Protein AF-A0A1U9JZY0-F1 (afdb_monomer)

Nearest PDB structures (foldseek):
  4xrw-assembly1_A  TM=5.980E-01  e=2.413E+00  Amycolatopsis orientalis
  2qqw-assembly1_A  TM=5.909E-01  e=2.906E+00  Arabidopsis thaliana
  4xrt-assembly2_B  TM=5.303E-01  e=3.724E+00  Streptomyces steffisburgensis
  2qqu-assembly1_A  TM=5.853E-01  e=4.216E+00  Arabidopsis thaliana
  4xrt-assembly1_A  TM=5.269E-01  e=5.403E+00  Streptomyces steffisburgensis

Radius of gyration: 24.35 Å; Cα contacts (8 Å, |Δi|>4): 79; chains: 1; bounding box: 43×74×37 Å

Secondary structure (DSSP, 8-state):
--------------------PPP---S-HHHHHHHHHHHHHHHHHHHHHHHHHHHH-TTEEEEEEEE-TTS-EEEEEEEE-TTS-EEEEEPPP-

Organism: NCBI:txid643674

Mean predicted aligned error: 14.69 Å

Solvent-accessible surface area (backbone atoms only — not comparable to full-atom values): 6027 Å² total; per-residue (Å²): 142,85,85,82,90,81,90,79,75,92,73,77,84,74,71,78,76,75,69,72,75,70,75,86,86,76,87,51,71,65,61,53,45,53,51,49,54,50,50,51,52,49,51,51,52,36,52,55,49,40,54,57,45,32,74,77,40,72,45,46,76,49,51,50,76,47,67,50,100,82,70,44,67,28,45,37,42,32,30,50,48,99,88,71,44,81,48,75,48,69,51,77,74,124

Structure (mmCIF, N/CA/C/O backbone):
data_AF-A0A1U9JZY0-F1
#
_entry.id   AF-A0A1U9JZY0-F1
#
loop_
_ato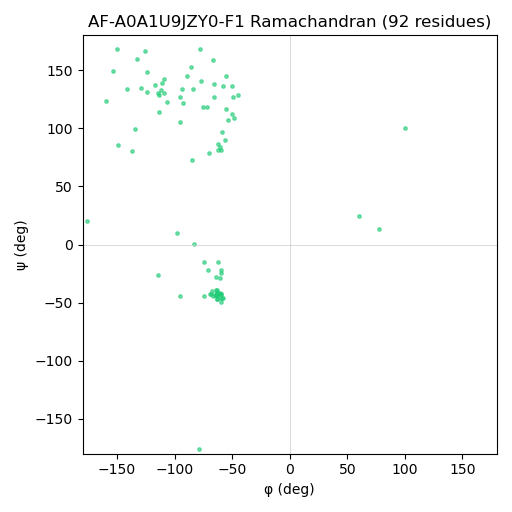m_site.group_PDB
_atom_site.id
_atom_site.type_symbol
_atom_site.label_atom_id
_atom_site.label_alt_id
_atom_site.label_comp_id
_atom_site.label_asym_id
_ato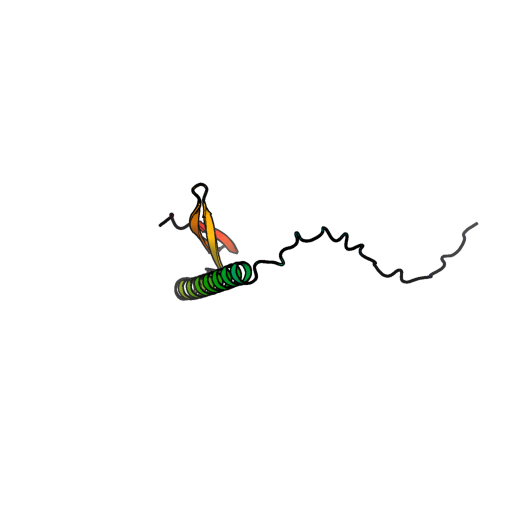m_site.label_entity_id
_atom_site.label_seq_id
_atom_site.pdbx_PDB_ins_code
_atom_site.Cartn_x
_atom_site.Cartn_y
_atom_site.Cartn_z
_atom_site.occupancy
_atom_site.B_iso_or_equiv
_atom_site.auth_seq_id
_atom_site.auth_comp_id
_atom_site.auth_asym_id
_atom_site.auth_atom_id
_atom_site.pdbx_PDB_model_num
ATOM 1 N N . MET A 1 1 ? 7.544 -64.907 15.975 1.00 39.81 1 MET A N 1
ATOM 2 C CA . MET A 1 1 ? 8.916 -64.365 15.856 1.00 39.81 1 MET A CA 1
ATOM 3 C C . MET A 1 1 ? 8.815 -62.857 15.676 1.00 39.81 1 MET A C 1
ATOM 5 O O . MET A 1 1 ? 8.414 -62.413 14.615 1.00 39.81 1 MET A O 1
ATOM 9 N N . PHE A 1 2 ? 9.117 -62.092 16.725 1.00 41.09 2 PHE A N 1
ATOM 10 C CA . PHE A 1 2 ? 9.195 -60.628 16.707 1.00 41.09 2 P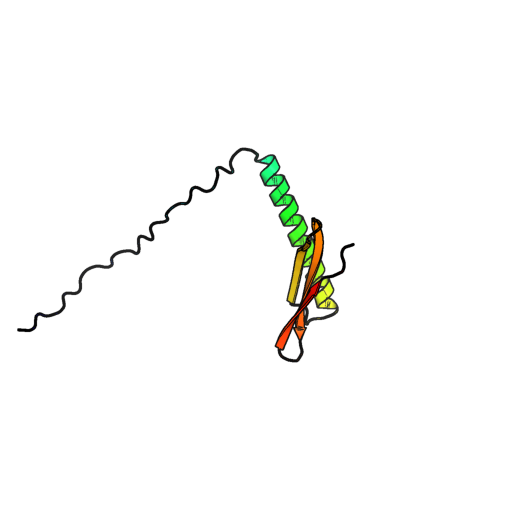HE A CA 1
ATOM 11 C C . PHE A 1 2 ? 10.670 -60.238 16.837 1.00 41.09 2 PHE A C 1
ATOM 13 O O . PHE A 1 2 ? 11.357 -60.765 17.715 1.00 41.09 2 PHE A O 1
ATOM 20 N N . LYS A 1 3 ? 11.172 -59.350 15.972 1.00 42.59 3 LYS A N 1
ATOM 21 C CA . LYS A 1 3 ? 12.512 -58.761 16.109 1.00 42.59 3 LYS A CA 1
ATOM 22 C C . LYS A 1 3 ? 12.392 -57.269 16.428 1.00 42.59 3 LYS A C 1
ATOM 24 O O . LYS A 1 3 ? 11.577 -56.562 15.849 1.00 42.59 3 LYS A O 1
ATOM 29 N N . LYS A 1 4 ? 13.178 -56.883 17.433 1.00 49.72 4 LYS A N 1
ATOM 30 C CA . LYS A 1 4 ? 13.247 -55.607 18.159 1.00 49.72 4 LYS A CA 1
ATOM 31 C C . LYS A 1 4 ? 13.740 -54.438 17.282 1.00 49.72 4 LYS A C 1
ATOM 33 O O . LYS A 1 4 ? 14.431 -54.696 16.298 1.00 49.72 4 LYS A O 1
ATOM 38 N N . PRO A 1 5 ? 13.448 -53.179 17.667 1.00 49.81 5 PRO A N 1
ATOM 39 C CA . PRO A 1 5 ? 13.885 -51.988 16.946 1.00 49.81 5 PRO A CA 1
ATOM 40 C C . PRO A 1 5 ? 15.362 -51.686 17.230 1.00 49.81 5 PRO A C 1
ATOM 42 O O . PRO A 1 5 ? 15.818 -51.820 18.367 1.00 49.81 5 PRO A O 1
ATOM 45 N N . ALA A 1 6 ? 16.096 -51.254 16.206 1.00 55.62 6 ALA A N 1
ATOM 46 C CA . ALA A 1 6 ? 17.435 -50.695 16.347 1.00 55.62 6 ALA A CA 1
ATOM 47 C C . ALA A 1 6 ? 17.390 -49.215 15.956 1.00 55.62 6 ALA A C 1
ATOM 49 O O . ALA A 1 6 ? 17.106 -48.860 14.815 1.00 55.62 6 ALA A O 1
ATOM 50 N N . LEU A 1 7 ? 17.638 -48.374 16.954 1.00 46.34 7 LEU A N 1
ATOM 51 C CA . LEU A 1 7 ? 17.892 -46.948 16.842 1.00 46.34 7 LEU A CA 1
ATOM 52 C C . LEU A 1 7 ? 19.288 -46.759 16.227 1.00 46.34 7 LEU A C 1
ATOM 54 O O . LEU A 1 7 ? 20.265 -47.195 16.832 1.00 46.34 7 LEU A O 1
ATOM 58 N N . LEU A 1 8 ? 19.400 -46.126 15.058 1.00 47.50 8 LEU A N 1
ATOM 59 C CA . LEU A 1 8 ? 20.677 -45.623 14.544 1.00 47.50 8 LEU A CA 1
ATOM 60 C C . LEU A 1 8 ? 20.457 -44.542 13.479 1.00 47.50 8 LEU A C 1
ATOM 62 O O . LEU A 1 8 ? 19.841 -44.792 12.449 1.00 47.50 8 LEU A O 1
ATOM 66 N N . GLY A 1 9 ? 21.044 -43.372 13.737 1.00 43.75 9 GLY A N 1
ATOM 67 C CA . GLY A 1 9 ? 21.462 -42.413 12.718 1.00 43.75 9 GLY A CA 1
ATOM 68 C C . GLY A 1 9 ? 20.525 -41.233 12.488 1.00 43.75 9 GLY A C 1
ATOM 69 O O . GLY A 1 9 ? 19.580 -41.332 11.715 1.00 43.75 9 GLY A O 1
ATOM 70 N N . LEU A 1 10 ? 20.870 -40.076 13.070 1.00 46.22 10 LEU A N 1
ATOM 71 C CA . LEU A 1 10 ? 20.578 -38.779 12.455 1.00 46.22 10 LEU A CA 1
ATOM 72 C C . LEU A 1 10 ? 21.040 -38.847 10.992 1.00 46.22 10 LEU A C 1
ATOM 74 O O . LEU A 1 10 ? 22.243 -38.860 10.732 1.00 46.22 10 LEU A O 1
ATOM 78 N N . ILE A 1 11 ? 20.107 -38.880 10.045 1.00 53.84 11 ILE A N 1
ATOM 79 C CA . ILE A 1 11 ? 20.426 -38.552 8.661 1.00 53.84 11 ILE A CA 1
ATOM 80 C C . ILE A 1 11 ? 20.073 -37.082 8.527 1.00 53.84 11 ILE A C 1
ATOM 82 O O . ILE A 1 11 ? 18.903 -36.704 8.568 1.00 53.84 11 ILE A O 1
ATOM 86 N N . ALA A 1 12 ? 21.119 -36.260 8.484 1.00 53.84 12 ALA A N 1
ATOM 87 C CA . ALA A 1 12 ? 21.019 -34.852 8.170 1.00 53.84 12 ALA A CA 1
ATOM 88 C C . ALA A 1 12 ? 20.090 -34.683 6.964 1.00 53.84 12 ALA A C 1
ATOM 90 O O . ALA A 1 12 ? 20.251 -35.354 5.943 1.00 53.84 12 ALA A O 1
ATOM 91 N N . THR A 1 13 ? 19.104 -33.803 7.101 1.00 48.66 13 THR A N 1
ATOM 92 C CA . THR A 1 13 ? 18.278 -33.310 6.007 1.00 48.66 13 THR A CA 1
ATOM 93 C C . THR A 1 13 ? 19.177 -32.566 5.029 1.00 48.66 13 THR A C 1
ATOM 95 O O . THR A 1 13 ? 19.278 -31.343 5.038 1.00 48.66 13 THR A O 1
ATOM 98 N N . SER A 1 14 ? 19.851 -33.311 4.157 1.00 51.16 14 SER A N 1
ATOM 99 C CA . SER A 1 14 ? 20.367 -32.784 2.907 1.00 51.16 14 SER A CA 1
ATOM 100 C C . SER A 1 14 ? 19.153 -32.507 2.033 1.00 51.16 14 SER A C 1
ATOM 102 O O . SER A 1 14 ? 18.791 -33.309 1.175 1.00 51.16 14 SER A O 1
ATOM 104 N N . ALA A 1 15 ? 18.477 -31.387 2.295 1.00 52.53 15 ALA A N 1
ATOM 105 C CA . ALA A 1 15 ? 17.668 -30.748 1.281 1.00 52.53 15 ALA A CA 1
ATOM 106 C C . ALA A 1 15 ? 18.607 -30.554 0.093 1.00 52.53 15 ALA A C 1
ATOM 108 O O . ALA A 1 15 ? 19.554 -29.768 0.151 1.00 52.53 15 ALA A O 1
ATOM 109 N N . TRP A 1 16 ? 18.403 -31.362 -0.943 1.00 48.53 16 TRP A N 1
ATOM 110 C CA . TRP A 1 16 ? 18.952 -31.091 -2.251 1.00 48.53 16 TRP A CA 1
ATOM 111 C C . TRP A 1 16 ? 18.372 -29.737 -2.636 1.00 48.53 16 TRP A C 1
ATOM 113 O O . TRP A 1 16 ? 17.228 -29.634 -3.070 1.00 48.53 16 TRP A O 1
ATOM 123 N N . LEU A 1 17 ? 19.152 -28.686 -2.397 1.00 43.44 17 LEU A N 1
ATOM 124 C CA . LEU A 1 17 ? 19.031 -27.430 -3.103 1.00 43.44 17 LEU A CA 1
ATOM 125 C C . LEU A 1 17 ? 19.292 -27.805 -4.564 1.00 43.44 17 LEU A C 1
ATOM 127 O O . LEU A 1 17 ? 20.420 -27.755 -5.049 1.00 43.44 17 LEU A O 1
ATOM 131 N N . SER A 1 18 ? 18.261 -28.278 -5.264 1.00 46.81 18 SER A N 1
ATOM 132 C CA . SER A 1 18 ? 18.220 -28.199 -6.711 1.00 46.81 18 SER A CA 1
ATOM 133 C C . SER A 1 18 ? 18.227 -26.711 -7.004 1.00 46.81 18 SER A C 1
ATOM 135 O O . SER A 1 18 ? 17.184 -26.063 -7.048 1.00 46.81 18 SER A O 1
ATOM 137 N N . ALA A 1 19 ? 19.443 -26.172 -7.067 1.00 48.81 19 ALA A N 1
ATOM 138 C CA . ALA A 1 19 ? 19.751 -24.865 -7.576 1.00 48.81 19 ALA A CA 1
ATOM 139 C C . ALA A 1 19 ? 19.206 -24.850 -8.999 1.00 48.81 19 ALA A C 1
ATOM 141 O O . ALA A 1 19 ? 19.885 -25.245 -9.943 1.00 48.81 19 ALA A O 1
ATOM 142 N N . THR A 1 20 ? 17.951 -24.434 -9.155 1.00 54.06 20 THR A N 1
ATOM 143 C CA . THR A 1 20 ? 17.569 -23.719 -10.361 1.00 54.06 20 THR A CA 1
ATOM 144 C C . THR A 1 20 ? 18.623 -22.632 -10.492 1.00 54.06 20 THR A C 1
ATOM 146 O O . THR A 1 20 ? 18.712 -21.803 -9.578 1.00 54.06 20 THR A O 1
ATOM 149 N N . PRO A 1 21 ? 19.499 -22.688 -11.511 1.00 45.56 21 PRO A N 1
ATOM 150 C CA . PRO A 1 21 ? 20.484 -21.646 -11.686 1.00 45.56 21 PRO A CA 1
ATOM 151 C C . PRO A 1 21 ? 19.6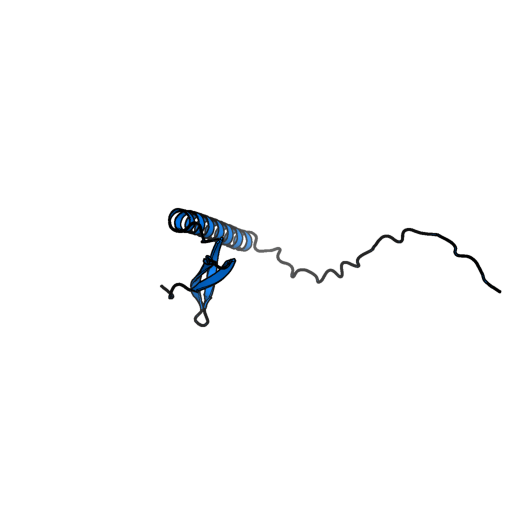92 -20.349 -11.763 1.00 45.56 21 PRO A C 1
ATOM 153 O O . PRO A 1 21 ? 18.841 -20.188 -12.639 1.00 45.56 21 PRO A O 1
ATOM 156 N N . LEU A 1 22 ? 19.914 -19.467 -10.786 1.00 53.12 22 LEU A N 1
ATOM 157 C CA . LEU A 1 22 ? 19.504 -18.082 -10.919 1.00 53.12 22 LEU A CA 1
ATOM 158 C C . LEU A 1 22 ? 20.042 -17.651 -12.289 1.00 53.12 22 LEU A C 1
ATOM 160 O O . LEU A 1 22 ? 21.227 -17.905 -12.553 1.00 53.12 22 LEU A O 1
ATOM 164 N N . PRO A 1 23 ? 19.208 -17.100 -13.192 1.00 48.53 23 PRO A N 1
ATOM 165 C CA . PRO A 1 23 ? 19.734 -16.550 -14.429 1.00 48.53 23 PRO A CA 1
ATOM 166 C C . PRO A 1 23 ? 20.878 -15.620 -14.038 1.00 48.53 23 PRO A C 1
ATOM 168 O O . PRO A 1 23 ? 20.779 -14.929 -13.025 1.00 48.53 23 PRO A O 1
ATOM 171 N N . ALA A 1 24 ? 21.989 -15.695 -14.765 1.00 51.72 24 ALA A N 1
ATOM 172 C CA . ALA A 1 24 ? 23.202 -14.952 -14.475 1.00 51.72 24 ALA A CA 1
ATOM 173 C C . ALA A 1 24 ? 22.928 -13.436 -14.513 1.00 51.72 24 ALA A C 1
ATOM 175 O O . ALA A 1 24 ? 23.187 -12.768 -15.507 1.00 51.72 24 ALA A O 1
ATOM 176 N N . ILE A 1 25 ? 22.392 -12.881 -13.425 1.00 50.09 25 ILE A N 1
ATOM 177 C CA . ILE A 1 25 ? 22.312 -11.448 -13.166 1.00 50.09 25 ILE A CA 1
ATOM 178 C C . ILE A 1 25 ? 23.651 -11.078 -12.545 1.00 50.09 25 ILE A C 1
ATOM 180 O O . ILE A 1 25 ? 23.796 -10.875 -11.345 1.00 50.09 25 ILE A O 1
ATOM 184 N N . ALA A 1 26 ? 24.675 -11.070 -13.378 1.00 57.94 26 ALA A N 1
ATOM 185 C CA . ALA A 1 26 ? 25.917 -10.405 -13.064 1.00 57.94 26 ALA A CA 1
ATOM 186 C C . ALA A 1 26 ? 26.494 -9.936 -14.388 1.00 57.94 26 ALA A C 1
ATOM 188 O O . ALA A 1 26 ? 27.261 -10.686 -14.978 1.00 57.94 26 ALA A O 1
ATOM 189 N N . GLN A 1 27 ? 26.082 -8.748 -14.860 1.00 55.81 27 GLN A N 1
ATOM 190 C CA . GLN A 1 27 ? 26.932 -7.888 -15.705 1.00 55.81 27 GLN A CA 1
ATOM 191 C C . GLN A 1 27 ? 26.373 -6.510 -16.095 1.00 55.81 27 GLN A C 1
ATOM 193 O O . GLN A 1 27 ? 26.908 -5.890 -17.006 1.00 55.81 27 GLN A O 1
ATOM 198 N N . ASP A 1 28 ? 25.393 -5.963 -15.377 1.00 57.84 28 ASP A N 1
ATOM 199 C CA . ASP A 1 28 ? 25.136 -4.521 -15.457 1.00 57.84 28 ASP A CA 1
ATOM 200 C C . ASP A 1 28 ? 24.887 -3.975 -14.050 1.00 57.84 28 ASP A C 1
ATOM 202 O O . ASP A 1 28 ? 23.761 -3.883 -13.563 1.00 57.84 28 ASP A O 1
ATOM 206 N N . THR A 1 29 ? 25.984 -3.742 -13.324 1.00 66.69 29 THR A N 1
ATOM 207 C CA . THR A 1 29 ? 25.954 -3.236 -11.944 1.00 66.69 29 THR A CA 1
ATOM 208 C C . THR A 1 29 ? 25.278 -1.875 -11.858 1.00 66.69 29 THR A C 1
ATOM 210 O O . THR A 1 29 ? 24.672 -1.576 -10.835 1.00 66.69 29 THR A O 1
ATOM 213 N N . GLU A 1 30 ? 25.340 -1.075 -12.924 1.00 73.19 30 GLU A N 1
ATOM 214 C CA . GLU A 1 30 ? 24.658 0.215 -12.994 1.00 73.19 30 GLU A CA 1
ATOM 215 C C . GLU A 1 30 ? 23.152 0.033 -13.190 1.00 73.19 30 GLU A C 1
ATOM 217 O O . GLU A 1 30 ? 22.381 0.639 -12.450 1.00 73.19 30 GLU A O 1
ATOM 222 N N . ALA A 1 31 ? 22.709 -0.862 -14.080 1.00 72.75 31 ALA A N 1
ATOM 223 C CA . ALA A 1 31 ? 21.283 -1.173 -14.207 1.00 72.75 31 ALA A CA 1
ATOM 224 C C . ALA A 1 31 ? 20.710 -1.799 -12.921 1.00 72.75 31 ALA A C 1
ATOM 226 O O . ALA A 1 31 ? 19.636 -1.416 -12.461 1.00 72.75 31 ALA A O 1
ATOM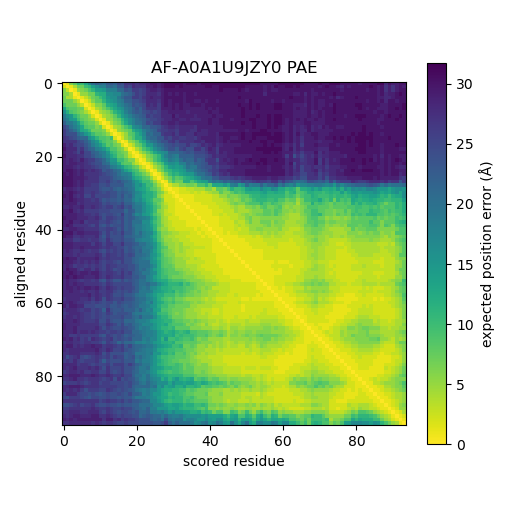 227 N N . ALA A 1 32 ? 21.443 -2.719 -12.285 1.00 75.19 32 ALA A N 1
ATOM 228 C CA . ALA A 1 32 ? 21.037 -3.316 -11.012 1.00 75.19 32 ALA A CA 1
ATOM 229 C C . ALA A 1 32 ? 20.955 -2.273 -9.883 1.00 75.19 32 ALA A C 1
ATOM 231 O O . ALA A 1 32 ? 20.026 -2.309 -9.076 1.00 75.19 32 ALA A O 1
ATOM 232 N N . LYS A 1 33 ? 21.894 -1.320 -9.845 1.00 80.00 33 LYS A N 1
ATOM 233 C CA . LYS A 1 33 ? 21.879 -0.203 -8.897 1.00 80.00 33 LYS A CA 1
ATOM 234 C C . LYS A 1 33 ? 20.705 0.740 -9.151 1.00 80.00 33 LYS A C 1
ATOM 236 O O . LYS A 1 33 ? 20.018 1.091 -8.204 1.00 80.00 33 LYS A O 1
ATOM 241 N N . GLN A 1 34 ? 20.426 1.086 -10.407 1.00 77.38 34 GLN A N 1
ATOM 242 C CA . GLN A 1 34 ? 19.268 1.908 -10.772 1.00 77.38 34 GLN A CA 1
ATOM 243 C C . GLN A 1 34 ? 17.949 1.253 -10.352 1.00 77.38 34 GLN A C 1
ATOM 245 O O . GLN A 1 34 ? 17.084 1.920 -9.793 1.00 77.38 34 GLN A O 1
ATOM 250 N N . VAL A 1 35 ? 17.811 -0.060 -10.562 1.00 78.88 35 VAL A N 1
ATOM 251 C CA . VAL A 1 35 ? 16.638 -0.817 -10.101 1.00 78.88 35 VAL A CA 1
ATOM 252 C C . VAL A 1 35 ? 16.544 -0.802 -8.576 1.00 78.88 35 VAL A C 1
ATOM 254 O O . VAL A 1 35 ? 15.464 -0.580 -8.038 1.00 78.88 35 VAL A O 1
ATOM 257 N N . LEU A 1 36 ? 17.656 -0.999 -7.864 1.00 77.44 36 LEU A N 1
ATOM 258 C CA . LEU A 1 36 ? 17.666 -0.969 -6.402 1.00 77.44 36 LEU A CA 1
ATOM 259 C C . LEU A 1 36 ? 17.313 0.419 -5.847 1.00 77.44 36 LEU A C 1
ATOM 261 O O . LEU A 1 36 ? 16.512 0.517 -4.921 1.00 77.44 36 LEU A O 1
ATOM 265 N N . ASP A 1 37 ? 17.868 1.483 -6.424 1.00 83.62 37 ASP A N 1
ATOM 266 C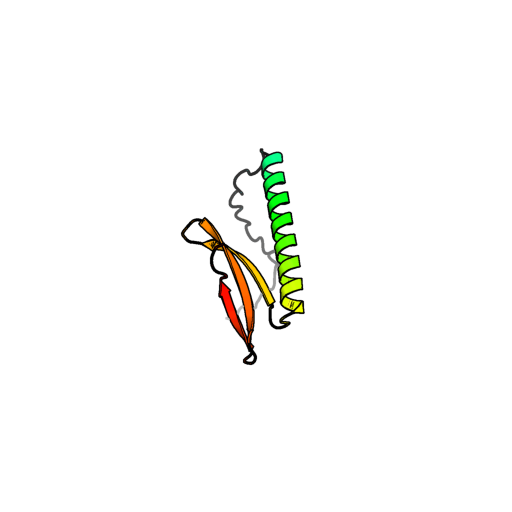 CA . ASP A 1 37 ? 17.575 2.865 -6.040 1.00 83.62 37 ASP A CA 1
ATOM 267 C C . ASP A 1 37 ? 16.097 3.201 -6.294 1.00 83.62 37 ASP A C 1
ATOM 269 O O . ASP A 1 37 ? 15.445 3.799 -5.436 1.00 83.62 37 ASP A O 1
ATOM 273 N N . GLN A 1 38 ? 15.540 2.744 -7.421 1.00 78.19 38 GLN A N 1
ATOM 274 C CA . GLN A 1 38 ? 14.118 2.887 -7.735 1.00 78.19 38 GLN A CA 1
ATOM 275 C C . GLN A 1 38 ? 13.234 2.134 -6.731 1.00 78.19 38 GLN A C 1
ATOM 277 O O . GLN A 1 38 ? 12.282 2.709 -6.206 1.00 78.19 38 GLN A O 1
ATOM 282 N N . LEU A 1 39 ? 13.564 0.878 -6.410 1.00 79.75 39 LEU A N 1
ATOM 283 C CA . LEU A 1 39 ? 12.827 0.087 -5.420 1.00 79.75 39 LEU A CA 1
ATOM 284 C C . LEU A 1 39 ? 12.878 0.730 -4.031 1.00 79.75 39 LEU A C 1
ATOM 286 O O . LEU A 1 39 ? 11.856 0.806 -3.353 1.00 79.75 39 LEU A O 1
ATOM 290 N N . ASN A 1 40 ? 14.041 1.239 -3.619 1.00 82.50 40 ASN A N 1
ATOM 291 C CA . ASN A 1 40 ? 14.192 1.949 -2.350 1.00 82.50 40 ASN A CA 1
ATOM 292 C C . ASN A 1 40 ? 13.357 3.238 -2.324 1.00 82.50 40 ASN A C 1
ATOM 294 O O . ASN A 1 40 ? 12.688 3.520 -1.329 1.00 82.50 40 ASN A O 1
ATOM 298 N N . ALA A 1 41 ? 13.352 4.006 -3.417 1.00 83.69 41 ALA A N 1
ATOM 299 C CA . ALA A 1 41 ? 12.535 5.211 -3.534 1.00 83.69 41 ALA A CA 1
ATOM 300 C C . ALA A 1 41 ? 11.029 4.891 -3.482 1.00 83.69 41 ALA A C 1
ATOM 302 O O . ALA A 1 41 ? 10.252 5.612 -2.846 1.00 83.69 41 ALA A O 1
ATOM 303 N N . GLU A 1 42 ? 10.604 3.794 -4.110 1.00 84.75 42 GLU A N 1
ATOM 304 C CA . GLU A 1 42 ? 9.218 3.323 -4.070 1.00 84.75 42 GLU A CA 1
ATOM 305 C C . GLU A 1 42 ? 8.805 2.829 -2.685 1.00 84.75 42 GLU A C 1
ATOM 307 O O . GLU A 1 42 ? 7.716 3.174 -2.217 1.00 84.75 42 GLU A O 1
ATOM 312 N N . GLN A 1 43 ? 9.673 2.082 -2.001 1.00 86.44 43 GLN A N 1
ATOM 313 C CA . GLN A 1 43 ? 9.448 1.644 -0.624 1.00 86.44 43 GLN A CA 1
ATOM 314 C C . GLN A 1 43 ? 9.304 2.834 0.323 1.00 86.44 43 GLN A C 1
ATOM 316 O O . GLN A 1 43 ? 8.354 2.884 1.103 1.00 86.44 43 GLN A O 1
ATOM 321 N N . GLU A 1 44 ? 10.190 3.825 0.219 1.00 90.25 44 GLU A N 1
ATOM 322 C CA . GLU A 1 44 ? 10.129 5.019 1.061 1.00 90.25 44 GLU A CA 1
ATOM 323 C C . GLU A 1 44 ? 8.856 5.834 0.801 1.00 90.25 44 GLU A C 1
ATOM 325 O O . GLU A 1 44 ? 8.162 6.237 1.734 1.00 90.25 44 GLU A O 1
ATOM 330 N N . THR A 1 45 ? 8.489 6.010 -0.471 1.00 89.12 45 THR A N 1
ATOM 331 C CA . THR A 1 45 ? 7.233 6.672 -0.855 1.00 89.12 45 THR A CA 1
ATOM 332 C C . THR A 1 45 ? 6.028 5.955 -0.252 1.00 89.12 45 THR A C 1
ATOM 334 O O . THR A 1 45 ? 5.143 6.588 0.326 1.00 89.12 45 THR A O 1
ATOM 337 N N . THR A 1 46 ? 6.009 4.627 -0.351 1.00 90.75 46 THR A N 1
ATOM 338 C CA . THR A 1 46 ? 4.934 3.782 0.172 1.00 90.75 46 THR A 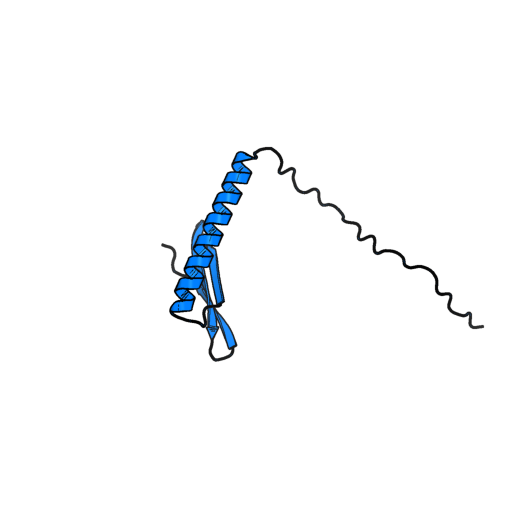CA 1
ATOM 339 C C . THR A 1 46 ? 4.836 3.884 1.694 1.00 90.75 46 THR A C 1
ATOM 341 O O . THR A 1 46 ? 3.743 4.074 2.227 1.00 90.75 46 THR A O 1
ATOM 344 N N . ARG A 1 47 ? 5.976 3.862 2.395 1.00 92.25 47 ARG A N 1
ATOM 345 C CA . ARG A 1 47 ? 6.051 4.047 3.850 1.00 92.25 47 ARG A CA 1
ATOM 346 C C . ARG A 1 47 ? 5.482 5.398 4.279 1.00 92.25 47 ARG A C 1
ATOM 348 O O . ARG A 1 47 ? 4.628 5.443 5.160 1.00 92.25 47 ARG A O 1
ATOM 355 N N . ILE A 1 48 ? 5.904 6.485 3.631 1.00 93.56 48 ILE A N 1
ATOM 356 C CA . ILE A 1 48 ? 5.409 7.839 3.926 1.00 93.56 48 ILE A CA 1
ATOM 357 C C . ILE A 1 48 ? 3.897 7.929 3.687 1.00 93.56 48 ILE A C 1
ATOM 359 O O . ILE A 1 48 ? 3.185 8.549 4.479 1.00 93.56 48 ILE A O 1
ATOM 363 N N . LEU A 1 49 ? 3.388 7.332 2.603 1.00 91.88 49 LEU A N 1
ATOM 364 C CA . LEU A 1 49 ? 1.949 7.306 2.337 1.00 91.88 49 LEU A CA 1
ATOM 365 C C . LEU A 1 49 ? 1.189 6.533 3.412 1.00 91.88 49 LEU A C 1
ATOM 367 O O . LEU A 1 49 ? 0.185 7.039 3.910 1.00 91.88 49 LEU A O 1
ATOM 371 N N . LEU A 1 50 ? 1.669 5.348 3.788 1.00 93.56 50 LEU A N 1
ATOM 372 C CA . LEU A 1 50 ? 1.059 4.551 4.846 1.00 93.56 50 LEU A CA 1
ATOM 373 C C . LEU A 1 50 ? 1.022 5.330 6.165 1.00 93.56 50 LEU A C 1
ATOM 375 O O . LEU A 1 50 ? -0.022 5.396 6.803 1.00 93.56 50 LEU A O 1
ATOM 379 N N . GLU A 1 51 ? 2.121 5.978 6.553 1.00 95.12 51 GLU A N 1
ATOM 380 C CA . GLU A 1 51 ? 2.180 6.807 7.763 1.00 95.12 51 GLU A CA 1
ATOM 381 C C . GLU A 1 51 ? 1.174 7.969 7.724 1.00 95.12 51 GLU A C 1
ATOM 383 O O . GLU A 1 51 ? 0.479 8.223 8.712 1.00 95.12 51 GLU A O 1
ATOM 388 N N . LYS A 1 52 ? 1.038 8.647 6.577 1.00 94.81 52 LYS A N 1
ATOM 389 C CA . LYS A 1 52 ? 0.056 9.728 6.384 1.00 94.81 52 LYS A CA 1
ATOM 390 C C . LYS A 1 52 ? -1.388 9.235 6.402 1.00 94.81 52 LYS A C 1
ATOM 392 O O . LYS A 1 52 ? -2.255 9.909 6.949 1.00 94.81 52 LYS A O 1
ATOM 397 N N . LEU A 1 53 ? -1.665 8.084 5.800 1.00 92.25 53 LEU A N 1
ATOM 398 C CA . LEU A 1 53 ? -3.009 7.513 5.805 1.00 92.25 53 LEU A CA 1
ATOM 399 C C . LEU A 1 53 ? -3.381 7.039 7.207 1.00 92.25 53 LEU A C 1
ATOM 401 O O . LEU A 1 53 ? -4.457 7.379 7.682 1.00 92.25 53 LEU A O 1
ATOM 405 N N . LYS A 1 54 ? -2.459 6.384 7.920 1.00 94.69 54 LYS A N 1
ATOM 406 C CA . LYS A 1 54 ? -2.667 5.939 9.305 1.00 94.69 54 LYS A CA 1
ATOM 407 C C . LYS A 1 54 ? -2.865 7.073 10.301 1.00 94.69 54 LYS A C 1
ATOM 409 O O . LYS A 1 54 ? -3.530 6.870 11.313 1.00 94.69 54 LYS A O 1
ATOM 414 N N . SER A 1 55 ? -2.300 8.254 10.046 1.00 94.81 55 SER A N 1
ATOM 415 C CA . SER A 1 55 ? -2.554 9.424 10.894 1.00 94.81 55 SER A CA 1
ATOM 416 C C . SER A 1 55 ? -3.978 9.971 10.738 1.00 94.81 55 SER A C 1
ATOM 418 O O . SER A 1 55 ? -4.474 10.624 11.653 1.00 94.81 55 SER A O 1
ATOM 420 N N . THR A 1 56 ? -4.638 9.681 9.611 1.00 92.81 56 THR A N 1
ATOM 421 C CA . THR A 1 56 ? -6.028 10.071 9.331 1.00 92.81 56 THR A CA 1
ATOM 422 C C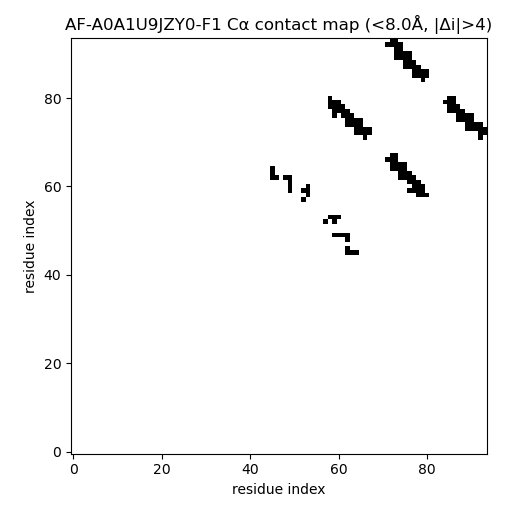 . THR A 1 56 ? -7.009 8.954 9.693 1.00 92.81 56 THR A C 1
ATOM 424 O O . THR A 1 56 ? -8.035 9.211 10.317 1.00 92.81 56 THR A O 1
ATOM 427 N N . ASP A 1 57 ? -6.682 7.716 9.328 1.00 92.44 57 ASP A N 1
ATOM 428 C CA . ASP A 1 57 ? -7.463 6.508 9.575 1.00 92.44 57 ASP A CA 1
ATOM 429 C C . ASP A 1 57 ? -6.537 5.388 10.098 1.00 92.44 57 ASP A C 1
ATOM 431 O O . ASP A 1 57 ? -5.857 4.718 9.312 1.00 92.44 57 ASP A O 1
ATOM 435 N N . PRO A 1 58 ? -6.504 5.150 11.425 1.00 93.69 58 PRO A N 1
ATOM 436 C CA . PRO A 1 58 ? -5.664 4.118 12.035 1.00 93.69 58 PRO A CA 1
ATOM 437 C C . PRO A 1 58 ? -5.987 2.691 11.585 1.00 93.69 58 P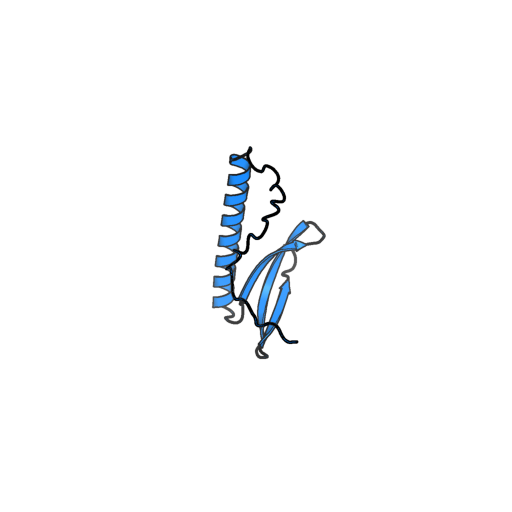RO A C 1
ATOM 439 O O . PRO A 1 58 ? -5.187 1.789 11.841 1.00 93.69 58 PRO A O 1
ATOM 442 N N . SER A 1 59 ? -7.145 2.476 10.953 1.00 94.44 59 SER A N 1
ATOM 443 C CA . SER A 1 59 ? -7.546 1.169 10.442 1.00 94.44 59 SER A CA 1
ATOM 444 C C . SER A 1 59 ? -6.787 0.763 9.178 1.00 94.44 59 SER A C 1
ATOM 446 O O . SER A 1 59 ? -6.783 -0.419 8.831 1.00 94.44 59 SER A O 1
ATOM 448 N N . VAL A 1 60 ? -6.111 1.704 8.505 1.00 95.56 60 VAL A N 1
ATOM 449 C CA . VAL A 1 60 ? -5.251 1.405 7.355 1.00 95.56 60 VAL A CA 1
ATOM 450 C C . VAL A 1 60 ? -4.054 0.570 7.806 1.00 95.56 60 VAL A C 1
ATOM 452 O O . VAL A 1 60 ? -3.311 0.933 8.723 1.00 95.56 60 VAL A O 1
ATOM 455 N N . ILE A 1 61 ? -3.851 -0.559 7.134 1.00 94.56 61 ILE A N 1
ATOM 456 C CA . ILE A 1 61 ? -2.796 -1.523 7.462 1.00 94.56 61 ILE A CA 1
ATOM 457 C C . ILE A 1 61 ? -1.735 -1.640 6.377 1.00 94.56 61 ILE A C 1
ATOM 459 O O . ILE A 1 61 ? -0.602 -1.986 6.702 1.00 94.56 61 ILE A O 1
ATOM 463 N N . ASP A 1 62 ? -2.084 -1.341 5.126 1.00 93.94 62 ASP A N 1
ATOM 464 C CA . ASP A 1 62 ? -1.178 -1.524 4.000 1.00 93.94 62 ASP A CA 1
ATOM 465 C C . ASP A 1 62 ? -1.486 -0.568 2.845 1.00 93.94 62 ASP A C 1
ATOM 467 O O . ASP A 1 62 ? -2.637 -0.177 2.620 1.00 93.94 62 ASP A O 1
ATOM 471 N N . VAL A 1 63 ? -0.434 -0.211 2.116 1.00 92.56 63 VAL A N 1
ATOM 472 C CA . VAL A 1 63 ? -0.470 0.584 0.890 1.00 92.56 63 VAL A CA 1
ATOM 473 C C . VAL A 1 63 ? 0.572 -0.002 -0.046 1.00 92.56 63 VAL A C 1
ATOM 475 O O . VAL A 1 63 ? 1.704 -0.220 0.365 1.00 92.56 63 VAL A O 1
ATOM 478 N N . TYR A 1 64 ? 0.229 -0.209 -1.311 1.00 91.06 64 TYR A N 1
ATOM 479 C CA . TYR A 1 64 ? 1.207 -0.567 -2.334 1.00 91.06 64 TYR A CA 1
ATOM 480 C C . TYR A 1 64 ? 0.774 -0.051 -3.702 1.00 91.06 64 TYR A C 1
ATOM 482 O O . TYR A 1 64 ? -0.357 0.391 -3.897 1.00 91.06 64 TYR A O 1
ATOM 490 N N . PHE A 1 65 ? 1.688 -0.093 -4.665 1.00 88.19 65 PHE A N 1
ATOM 491 C CA . PHE A 1 65 ? 1.395 0.246 -6.051 1.00 88.19 65 PHE A CA 1
ATOM 492 C C . PHE A 1 65 ? 1.472 -1.005 -6.914 1.00 88.19 65 PHE A C 1
ATOM 494 O O . PHE A 1 65 ? 2.376 -1.822 -6.754 1.00 88.19 65 PHE A O 1
ATOM 501 N N . LYS A 1 66 ? 0.533 -1.137 -7.844 1.00 86.38 66 LYS A N 1
ATOM 502 C CA . LYS A 1 66 ? 0.556 -2.150 -8.899 1.00 86.38 66 LYS A CA 1
ATOM 503 C C . LYS A 1 66 ? 0.411 -1.477 -10.258 1.00 86.38 66 LYS A C 1
ATOM 505 O O . LYS A 1 66 ? 0.040 -0.307 -10.337 1.00 86.38 66 LYS A O 1
ATOM 510 N N . LEU A 1 67 ? 0.697 -2.223 -11.315 1.00 85.50 67 LEU A N 1
ATOM 511 C CA . LEU A 1 67 ? 0.335 -1.829 -12.670 1.00 85.50 67 LEU A CA 1
ATOM 512 C C . LEU A 1 67 ? -1.019 -2.456 -13.014 1.00 85.50 67 LEU A C 1
ATOM 514 O O . LEU A 1 67 ? -1.237 -3.634 -12.720 1.00 85.50 67 LEU A O 1
ATOM 518 N N . ASP A 1 68 ? -1.928 -1.669 -13.580 1.00 84.06 68 ASP A N 1
ATOM 519 C CA . ASP A 1 68 ? -3.205 -2.162 -14.098 1.00 84.06 68 ASP A CA 1
ATOM 520 C C . ASP A 1 68 ? -3.047 -2.834 -15.477 1.00 84.06 68 ASP A C 1
ATOM 522 O O . ASP A 1 68 ? -1.943 -2.973 -16.014 1.00 84.06 68 ASP A O 1
ATOM 526 N N . GLU A 1 69 ? -4.167 -3.247 -16.074 1.00 86.44 69 GLU A N 1
ATOM 527 C CA . GLU A 1 69 ? -4.205 -3.876 -17.403 1.00 86.44 69 GLU A CA 1
ATOM 528 C C . GLU A 1 69 ? -3.633 -2.979 -18.519 1.00 86.44 69 GLU A C 1
ATOM 530 O O . GLU A 1 69 ? -3.184 -3.480 -19.550 1.00 86.44 69 GLU A O 1
ATOM 535 N N . ASN A 1 70 ? -3.595 -1.662 -18.302 1.00 88.50 70 ASN A N 1
ATOM 536 C CA . ASN A 1 70 ? -3.071 -0.663 -19.229 1.00 88.50 70 ASN A CA 1
ATOM 537 C C . ASN A 1 70 ? -1.627 -0.246 -18.904 1.00 88.50 70 ASN A C 1
ATOM 539 O O . ASN A 1 70 ? -1.132 0.720 -19.486 1.00 88.50 70 ASN A O 1
ATOM 543 N N . GLN A 1 71 ? -0.948 -0.952 -17.991 1.00 84.44 71 GLN A N 1
ATOM 544 C CA . GLN A 1 71 ? 0.376 -0.595 -17.464 1.00 84.44 71 GLN A CA 1
ATOM 545 C C . GLN A 1 71 ? 0.414 0.774 -16.760 1.00 84.44 71 GLN A C 1
ATOM 547 O O . GLN A 1 71 ? 1.471 1.399 -16.659 1.00 84.44 71 GLN A O 1
ATOM 552 N N . GLN A 1 72 ? -0.724 1.250 -16.258 1.00 85.06 72 GLN A N 1
ATOM 553 C CA . GLN A 1 72 ? -0.806 2.469 -15.463 1.00 85.06 72 GLN A CA 1
ATOM 554 C C . GLN A 1 72 ? -0.611 2.141 -13.987 1.00 85.06 72 GLN A C 1
ATOM 556 O O . GLN A 1 72 ? -1.014 1.085 -13.500 1.00 85.06 72 GLN A O 1
ATOM 561 N N . ARG A 1 73 ? 0.036 3.052 -13.258 1.00 83.19 73 ARG A N 1
ATOM 562 C CA . ARG A 1 73 ? 0.296 2.876 -11.831 1.00 83.19 73 ARG A CA 1
ATOM 563 C C . ARG A 1 73 ? -0.990 3.111 -11.039 1.00 83.19 73 ARG A C 1
ATOM 565 O O . ARG A 1 73 ? -1.506 4.222 -11.001 1.00 83.19 73 ARG A O 1
ATOM 572 N N . THR A 1 74 ? -1.442 2.083 -10.337 1.00 87.25 74 THR A N 1
ATOM 573 C CA . THR A 1 74 ? -2.624 2.108 -9.474 1.00 87.25 74 THR A CA 1
ATOM 574 C C . THR A 1 74 ? -2.195 1.925 -8.027 1.00 87.25 74 THR A C 1
ATOM 576 O O . THR A 1 74 ? -1.454 0.997 -7.699 1.00 87.25 74 THR A O 1
ATOM 579 N N . MET A 1 75 ? -2.654 2.815 -7.148 1.00 89.38 75 MET A N 1
ATOM 580 C CA . MET A 1 75 ? -2.444 2.676 -5.709 1.00 89.38 75 MET A CA 1
ATOM 581 C C . MET A 1 75 ? -3.513 1.766 -5.117 1.00 89.38 75 MET A C 1
ATOM 583 O O . MET A 1 75 ? -4.701 1.955 -5.368 1.00 89.38 75 MET A O 1
ATOM 587 N N . VAL A 1 76 ? -3.086 0.825 -4.288 1.00 91.69 76 VAL A N 1
ATOM 588 C CA . VAL A 1 76 ? -3.952 -0.079 -3.543 1.00 91.69 76 VAL A CA 1
ATOM 589 C C . VAL A 1 76 ? -3.801 0.216 -2.060 1.00 91.69 76 VAL A C 1
ATOM 591 O O . VAL A 1 76 ? -2.683 0.305 -1.555 1.00 91.69 76 VAL A O 1
ATOM 594 N N . VAL A 1 77 ? -4.924 0.379 -1.366 1.00 92.81 77 VAL A N 1
ATOM 595 C CA . VAL A 1 77 ? -4.978 0.668 0.071 1.00 92.81 77 VAL A CA 1
ATOM 596 C C . VAL A 1 77 ? -5.823 -0.398 0.747 1.00 92.81 77 VAL A C 1
ATOM 598 O O . VAL A 1 77 ? -6.937 -0.667 0.299 1.00 92.81 77 VAL A O 1
ATOM 601 N N . SER A 1 78 ? -5.316 -0.980 1.831 1.00 94.31 78 SER A N 1
ATOM 602 C CA . SER A 1 78 ? -6.048 -1.967 2.631 1.00 94.31 78 SER A CA 1
ATOM 603 C C . SER A 1 78 ? -6.276 -1.463 4.050 1.00 94.31 78 SER A C 1
ATOM 605 O O . SER A 1 78 ? -5.360 -0.926 4.682 1.00 94.31 78 SER A O 1
ATOM 607 N N . ARG A 1 79 ? -7.486 -1.673 4.573 1.00 94.69 79 ARG A N 1
ATOM 608 C CA . ARG A 1 79 ? -7.867 -1.325 5.949 1.00 94.69 79 ARG A CA 1
ATOM 609 C C . ARG A 1 79 ? -8.592 -2.481 6.632 1.00 94.69 79 ARG A C 1
ATOM 611 O O . ARG A 1 79 ? -9.164 -3.340 5.964 1.00 94.69 79 ARG A O 1
ATOM 618 N N . VAL A 1 80 ? -8.608 -2.467 7.960 1.00 94.75 80 VAL A N 1
ATOM 619 C CA . VAL A 1 80 ? -9.399 -3.394 8.780 1.00 94.75 80 VAL A CA 1
ATOM 620 C C . VAL A 1 80 ? -10.730 -2.745 9.157 1.00 94.75 80 VAL A C 1
ATOM 622 O O . VAL A 1 80 ? -10.755 -1.642 9.685 1.00 94.75 80 VAL A O 1
ATOM 625 N N . THR A 1 81 ? -11.849 -3.409 8.896 1.00 92.94 81 THR A N 1
ATOM 626 C CA . THR A 1 81 ? -13.184 -2.932 9.283 1.00 92.94 81 THR A CA 1
ATOM 627 C C . THR A 1 81 ? -13.467 -3.164 10.766 1.00 92.94 81 THR A C 1
ATOM 629 O O . THR A 1 81 ? -12.810 -3.971 11.424 1.00 92.94 81 THR A O 1
ATOM 632 N N . ASP A 1 82 ? -14.541 -2.559 11.278 1.00 91.62 82 ASP A N 1
ATOM 633 C CA . ASP A 1 82 ? -15.030 -2.805 12.645 1.00 91.62 82 ASP A CA 1
ATOM 634 C C . ASP A 1 82 ? -15.402 -4.278 12.903 1.00 91.62 82 ASP A C 1
ATOM 636 O O . ASP A 1 82 ? -15.375 -4.749 14.038 1.00 91.62 82 ASP A O 1
ATOM 640 N N . SER A 1 83 ? -15.732 -5.030 11.845 1.00 93.12 83 SER A N 1
ATOM 641 C CA . SER A 1 83 ? -15.998 -6.472 11.904 1.00 93.12 83 SER A CA 1
ATOM 642 C C . SER A 1 83 ? -14.731 -7.337 11.858 1.00 93.12 83 SER A C 1
ATOM 644 O O . SER A 1 83 ? -14.832 -8.564 11.897 1.00 93.12 83 SER A O 1
ATOM 646 N N . GLY A 1 84 ? -13.546 -6.724 11.776 1.00 91.19 84 GLY A N 1
ATOM 647 C CA . GLY A 1 84 ? -12.257 -7.410 11.684 1.00 91.19 84 GLY A CA 1
ATOM 648 C C . GLY A 1 84 ? -11.940 -7.971 10.295 1.00 91.19 84 GLY A C 1
ATOM 649 O O . GLY A 1 84 ? -11.025 -8.782 10.166 1.00 91.19 84 GLY A O 1
ATOM 650 N N . LEU A 1 85 ? -12.687 -7.573 9.261 1.00 95.31 85 LEU A N 1
ATOM 651 C CA . LEU A 1 85 ? -12.418 -7.962 7.877 1.00 95.31 85 LEU A CA 1
ATOM 652 C C . LEU A 1 85 ? -11.396 -7.017 7.249 1.00 95.31 85 LEU A C 1
ATOM 654 O O . LEU A 1 85 ? -11.307 -5.853 7.627 1.00 95.31 85 LEU A O 1
ATOM 658 N N . ILE A 1 86 ? -10.646 -7.509 6.266 1.00 94.19 86 ILE A N 1
ATOM 659 C CA . ILE A 1 86 ? -9.775 -6.664 5.449 1.00 94.19 86 ILE A CA 1
ATOM 660 C C . ILE A 1 86 ? -10.559 -6.243 4.213 1.00 94.19 86 ILE A C 1
ATOM 662 O O . ILE A 1 86 ? -11.021 -7.085 3.443 1.00 94.19 86 ILE A O 1
ATOM 666 N N . GLU A 1 87 ? -10.694 -4.938 4.034 1.00 94.38 87 GLU A N 1
ATOM 667 C CA . GLU A 1 87 ? -11.231 -4.331 2.825 1.00 94.38 87 GLU A CA 1
ATOM 668 C C . GLU A 1 87 ? -10.097 -3.626 2.074 1.00 94.38 87 GLU A C 1
ATOM 670 O O . GLU A 1 87 ? -9.211 -3.019 2.683 1.00 94.38 87 GLU A O 1
ATOM 675 N N . THR A 1 88 ? -10.135 -3.704 0.745 1.00 94.44 88 THR A N 1
ATOM 676 C CA . THR A 1 88 ? -9.106 -3.157 -0.139 1.00 94.44 88 THR A CA 1
ATOM 677 C C . THR A 1 88 ? -9.756 -2.287 -1.209 1.00 94.44 88 THR A C 1
ATOM 679 O O . THR A 1 88 ? -10.738 -2.697 -1.829 1.00 94.44 88 THR A O 1
ATOM 682 N N . TRP A 1 89 ? -9.189 -1.105 -1.451 1.00 91.25 89 TRP A N 1
ATOM 683 C CA . TRP A 1 89 ? -9.608 -0.196 -2.517 1.00 91.25 89 TRP A CA 1
ATOM 684 C C . TRP A 1 89 ? -8.450 0.136 -3.427 1.00 91.25 89 TRP A C 1
ATOM 686 O O . TRP A 1 89 ? -7.303 0.259 -2.999 1.00 91.25 89 TRP A O 1
ATOM 696 N N . GLU A 1 90 ? -8.797 0.356 -4.683 1.00 90.62 90 GLU A N 1
ATOM 697 C CA . GLU A 1 90 ? -7.882 0.836 -5.698 1.00 90.62 90 GLU A CA 1
ATOM 698 C C . GLU A 1 90 ? -8.228 2.292 -5.971 1.00 90.62 90 GLU A C 1
ATOM 700 O O . GLU A 1 90 ? -9.376 2.624 -6.281 1.00 90.62 90 GLU A O 1
ATOM 705 N N . ALA A 1 91 ? -7.250 3.177 -5.802 1.00 78.56 91 ALA A N 1
ATOM 706 C CA . ALA A 1 91 ? -7.414 4.544 -6.254 1.00 78.56 91 ALA A CA 1
ATOM 707 C C . ALA A 1 91 ? -7.515 4.526 -7.787 1.00 78.56 91 ALA A C 1
ATOM 709 O O . ALA A 1 91 ? -6.759 3.789 -8.426 1.00 78.56 91 ALA A O 1
ATOM 710 N N . PRO A 1 92 ? -8.417 5.315 -8.392 1.00 68.00 92 PRO A N 1
ATOM 711 C CA . PRO A 1 92 ? -8.472 5.420 -9.842 1.00 68.00 92 PRO A CA 1
ATOM 712 C C . PRO A 1 92 ? -7.096 5.837 -10.388 1.00 68.00 92 PRO A C 1
ATOM 714 O O . PRO A 1 92 ? -6.385 6.592 -9.713 1.00 68.00 92 PRO A O 1
ATOM 717 N N . PRO A 1 93 ? -6.704 5.341 -11.575 1.00 62.75 93 PRO A N 1
ATOM 718 C CA . PRO A 1 93 ? -5.438 5.723 -12.181 1.00 62.75 93 PRO A CA 1
ATOM 719 C C . PRO A 1 93 ? -5.398 7.245 -12.378 1.00 62.75 93 PRO A C 1
ATOM 721 O O . PRO A 1 93 ? -6.395 7.857 -12.771 1.00 62.75 93 PRO A O 1
ATOM 724 N N . THR A 1 94 ? -4.258 7.846 -12.040 1.00 55.97 94 THR A N 1
ATOM 725 C CA . THR A 1 94 ? -3.975 9.284 -12.195 1.00 55.97 94 THR A CA 1
ATOM 726 C C . THR A 1 94 ? -3.162 9.558 -13.440 1.00 55.97 94 THR A C 1
ATOM 728 O O . THR A 1 94 ? -2.186 8.799 -13.643 1.00 55.97 94 THR A O 1
#

pLDDT: mean 75.85, std 18.83, range [39.81, 95.56]

Sequence (94 aa):
MFKKPALLGLIATSAWLSATPLPAIAQDTEAAKQVLDQLNAEQETTRILLEKLKSTDPSVIDVYFKLDENQQRTMVVSRVTDSGLIETWEAPPT

Foldseek 3Di:
DDDDDDDDDDPPPPPPPPCPPPPPPPDDVVVVVVVVVVVVVQVVVQVVVQVVVCVVPVQWDGWHWDQDPVRAIWIKTWGQDPVRDIDIDIDPGD